Protein AF-A0A7X3HX22-F1 (afdb_monomer_lite)

pLDDT: mean 76.27, std 16.78, range [36.16, 92.69]

Structure (mmCIF, N/CA/C/O backbone):
data_AF-A0A7X3HX22-F1
#
_entry.id   AF-A0A7X3HX22-F1
#
loop_
_atom_site.group_PDB
_atom_site.id
_atom_site.type_symbol
_atom_site.label_atom_id
_atom_site.label_alt_id
_atom_site.label_comp_id
_atom_site.label_asym_id
_atom_site.label_entity_id
_atom_site.label_seq_id
_atom_site.pdbx_PDB_ins_code
_atom_site.Cartn_x
_atom_site.Cartn_y
_atom_site.Cartn_z
_atom_site.occupancy
_atom_site.B_iso_or_equiv
_atom_site.auth_seq_id
_atom_site.auth_comp_id
_atom_site.auth_asym_id
_atom_site.auth_atom_id
_atom_site.pdbx_PDB_model_num
ATOM 1 N N . MET A 1 1 ? -17.393 -6.745 29.666 1.00 67.12 1 MET A N 1
ATOM 2 C CA . MET A 1 1 ? -16.141 -6.872 28.888 1.00 67.12 1 MET A CA 1
ATOM 3 C C . MET A 1 1 ? -16.347 -6.198 27.539 1.00 67.12 1 MET A C 1
ATOM 5 O O . MET A 1 1 ? -17.401 -6.407 26.952 1.00 67.12 1 MET A O 1
ATOM 9 N N . LYS A 1 2 ? -15.426 -5.347 27.067 1.00 77.56 2 LYS A N 1
ATOM 10 C CA . LYS A 1 2 ? -15.567 -4.737 25.735 1.00 77.56 2 LYS A CA 1
ATOM 11 C C . LYS A 1 2 ? -15.146 -5.761 24.682 1.00 77.56 2 LYS A C 1
ATOM 13 O O . LYS A 1 2 ? -14.000 -6.200 24.695 1.00 77.56 2 LYS A O 1
ATOM 18 N N . LEU A 1 3 ? -16.082 -6.145 23.820 1.00 85.81 3 LEU A N 1
ATOM 19 C CA . LEU A 1 3 ? -15.846 -7.082 22.727 1.00 85.81 3 LEU A CA 1
ATOM 20 C C . LEU A 1 3 ? -15.603 -6.305 21.426 1.00 85.81 3 LEU A C 1
ATOM 22 O O . LEU A 1 3 ? -16.224 -5.273 21.168 1.00 85.81 3 LEU A O 1
ATOM 26 N N . TYR A 1 4 ? -14.663 -6.784 20.621 1.00 88.50 4 TYR A N 1
ATOM 27 C CA . TYR A 1 4 ? -14.208 -6.171 19.381 1.00 88.50 4 TYR A CA 1
ATOM 28 C C . TYR A 1 4 ? -14.532 -7.082 18.199 1.00 88.50 4 TYR A C 1
ATOM 30 O O . TYR A 1 4 ? -14.414 -8.296 18.291 1.00 88.50 4 TYR A O 1
ATOM 38 N N . ALA A 1 5 ? -14.860 -6.495 17.047 1.00 86.50 5 ALA A N 1
ATOM 39 C CA . ALA A 1 5 ? -15.216 -7.255 15.844 1.00 86.50 5 ALA A CA 1
ATOM 40 C C . ALA A 1 5 ? -14.063 -8.096 15.258 1.00 86.50 5 ALA A C 1
ATOM 42 O O . ALA A 1 5 ? -14.290 -8.963 14.426 1.00 86.50 5 ALA A O 1
ATOM 43 N N . THR A 1 6 ? -12.810 -7.820 15.640 1.00 89.06 6 THR A N 1
ATOM 44 C CA . THR A 1 6 ? -11.645 -8.582 15.173 1.00 89.06 6 THR A CA 1
ATOM 45 C C . THR A 1 6 ? -10.623 -8.769 16.287 1.00 89.06 6 THR A C 1
ATOM 47 O O . THR A 1 6 ? -10.415 -7.882 17.122 1.00 89.06 6 THR A O 1
ATOM 50 N N . LYS A 1 7 ? -9.904 -9.894 16.234 1.00 87.06 7 LYS A N 1
ATOM 51 C CA . LYS A 1 7 ? -8.811 -10.230 17.157 1.00 87.06 7 LYS A CA 1
ATOM 52 C C . LYS A 1 7 ? -7.735 -9.142 17.210 1.00 87.06 7 LYS A C 1
ATOM 54 O O . LYS A 1 7 ? -7.193 -8.845 18.274 1.00 87.06 7 LYS A O 1
ATOM 59 N N . ALA A 1 8 ? -7.440 -8.503 16.075 1.00 87.94 8 ALA A N 1
ATOM 60 C CA . ALA A 1 8 ? -6.450 -7.428 15.979 1.00 87.94 8 ALA A CA 1
ATOM 61 C C . ALA A 1 8 ? -6.834 -6.190 16.808 1.00 87.94 8 ALA A C 1
ATOM 63 O O . ALA A 1 8 ? -5.968 -5.562 17.420 1.00 87.94 8 ALA A O 1
ATOM 64 N N . ASN A 1 9 ? -8.125 -5.85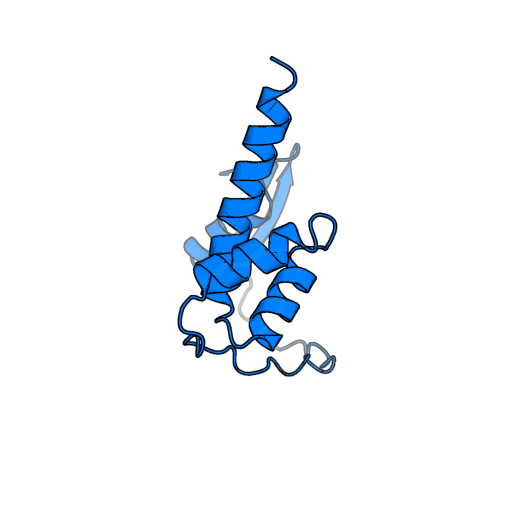8 16.864 1.00 86.88 9 ASN A N 1
ATOM 65 C CA . ASN A 1 9 ? -8.615 -4.726 17.646 1.00 86.88 9 ASN A CA 1
ATOM 66 C C . ASN A 1 9 ? -8.552 -5.012 19.152 1.00 86.88 9 ASN A C 1
ATOM 68 O O . ASN A 1 9 ? -8.110 -4.142 19.901 1.00 86.88 9 ASN A O 1
ATOM 72 N N . ALA A 1 10 ? -8.889 -6.235 19.579 1.00 87.12 10 ALA A N 1
ATOM 73 C CA . ALA A 1 10 ? -8.746 -6.661 20.974 1.00 87.12 10 ALA A CA 1
ATOM 74 C C . ALA A 1 10 ? -7.281 -6.599 21.448 1.00 87.12 10 ALA A C 1
ATOM 76 O O . ALA A 1 10 ? -6.995 -6.030 22.497 1.00 87.12 10 ALA A O 1
ATOM 77 N N . ASN A 1 11 ? -6.338 -7.076 20.625 1.00 86.69 11 ASN A N 1
ATOM 78 C CA . ASN A 1 11 ? -4.901 -6.991 20.915 1.00 86.69 11 ASN A CA 1
ATOM 79 C C . ASN A 1 11 ? -4.404 -5.544 21.059 1.00 86.69 11 ASN A C 1
ATOM 81 O O . ASN A 1 11 ? -3.642 -5.226 21.968 1.00 86.69 11 ASN A O 1
ATOM 85 N N . ARG A 1 12 ? -4.817 -4.645 20.155 1.00 86.56 12 ARG A N 1
ATOM 86 C CA . ARG A 1 12 ? -4.433 -3.226 20.234 1.00 86.56 12 ARG A CA 1
ATOM 87 C C . ARG A 1 12 ? -4.996 -2.557 21.480 1.00 86.56 12 ARG A C 1
ATOM 89 O O . ARG A 1 12 ? -4.288 -1.773 22.101 1.00 86.56 12 ARG A O 1
ATOM 96 N N . ALA A 1 13 ? -6.240 -2.868 21.833 1.00 87.44 13 ALA A N 1
ATOM 97 C CA . ALA A 1 13 ? -6.878 -2.321 23.019 1.00 87.44 13 ALA A CA 1
ATOM 98 C C . ALA A 1 13 ? -6.199 -2.792 24.312 1.00 87.44 13 ALA A C 1
ATOM 100 O O . ALA A 1 13 ? -5.967 -1.970 25.191 1.00 87.44 13 ALA A O 1
ATOM 101 N N . ALA A 1 14 ? -5.800 -4.065 24.395 1.00 86.56 14 ALA A N 1
ATOM 102 C CA . ALA A 1 14 ? -5.052 -4.585 25.537 1.00 86.56 14 ALA A CA 1
ATOM 103 C C . ALA A 1 14 ? -3.692 -3.884 25.709 1.00 86.56 14 ALA A C 1
ATOM 105 O O . ALA A 1 14 ? -3.353 -3.439 26.803 1.00 86.56 14 ALA A O 1
ATOM 106 N N . LYS A 1 15 ? -2.959 -3.677 24.606 1.00 84.06 15 LYS A N 1
ATOM 107 C CA . LYS A 1 15 ? -1.695 -2.921 24.615 1.00 84.06 15 LYS A CA 1
ATOM 108 C C . LYS A 1 15 ? -1.882 -1.448 24.984 1.00 84.06 15 LYS A C 1
ATOM 110 O O . LYS A 1 15 ? -1.078 -0.904 25.729 1.00 84.06 15 LYS A O 1
ATOM 115 N N . GLN A 1 16 ? -2.939 -0.797 24.490 1.00 85.25 16 GLN A N 1
ATOM 116 C CA . GLN A 1 16 ? -3.276 0.583 24.876 1.00 85.25 16 GLN A CA 1
ATOM 117 C C . GLN A 1 16 ? -3.681 0.697 26.348 1.00 85.25 16 GLN A C 1
ATOM 119 O O . GLN A 1 16 ? -3.432 1.727 26.963 1.00 85.25 16 GLN A O 1
ATOM 124 N N . ALA A 1 17 ? -4.269 -0.358 26.912 1.00 83.69 17 ALA A N 1
ATOM 125 C CA . ALA A 1 17 ? -4.563 -0.458 28.335 1.00 83.69 17 ALA A CA 1
ATOM 126 C C . ALA A 1 17 ? -3.313 -0.741 29.195 1.00 83.69 17 ALA A C 1
ATOM 128 O O . ALA A 1 17 ? -3.441 -0.864 30.408 1.00 83.69 17 ALA A O 1
ATOM 129 N N . GLY A 1 18 ? -2.121 -0.850 28.591 1.00 84.75 18 GLY A N 1
ATOM 130 C CA . GLY A 1 18 ? -0.870 -1.114 29.304 1.00 84.75 18 GLY A CA 1
ATOM 131 C C . GLY A 1 18 ? -0.739 -2.551 29.809 1.00 84.75 18 GLY A C 1
ATOM 132 O O . GLY A 1 18 ? 0.069 -2.809 30.694 1.00 84.75 18 GLY A O 1
ATOM 133 N N . LEU A 1 19 ? -1.529 -3.488 29.275 1.00 82.62 19 LEU A N 1
ATOM 134 C CA . LEU A 1 19 ? -1.437 -4.893 29.653 1.00 82.62 19 LEU A CA 1
ATOM 135 C C . LEU A 1 19 ? -0.297 -5.555 28.885 1.00 82.62 19 LEU A C 1
ATOM 137 O O . LEU A 1 19 ? -0.344 -5.678 27.660 1.00 82.62 19 LEU A O 1
ATOM 141 N N . GLU A 1 20 ? 0.718 -5.995 29.621 1.00 78.25 20 GLU A N 1
ATOM 142 C CA . GLU A 1 20 ? 1.858 -6.724 29.061 1.00 78.25 20 GLU A CA 1
ATOM 143 C C . GLU A 1 20 ? 1.504 -8.185 28.776 1.00 78.25 20 GLU A C 1
ATOM 145 O O . GLU A 1 20 ? 1.930 -8.742 27.765 1.00 78.25 20 GLU A O 1
ATOM 150 N N . GLN A 1 21 ? 0.661 -8.779 29.624 1.00 80.81 21 GLN A N 1
ATOM 151 C CA . GLN A 1 21 ? 0.152 -10.137 29.464 1.00 80.81 21 GLN A CA 1
ATOM 152 C C . GLN A 1 21 ? -1.375 -10.129 29.509 1.00 80.81 21 GLN A C 1
ATOM 154 O O . GLN A 1 21 ? -2.003 -9.704 30.482 1.00 80.81 21 GLN A O 1
ATOM 159 N N . TYR A 1 22 ? -1.984 -10.567 28.414 1.00 86.44 22 TYR A N 1
ATOM 160 C CA . TYR A 1 22 ? -3.428 -10.609 28.254 1.00 86.44 22 TYR A CA 1
ATOM 161 C C . TYR A 1 22 ? -3.822 -11.811 27.402 1.00 86.44 22 TYR A C 1
ATOM 163 O O . TYR A 1 22 ? -3.134 -12.170 26.445 1.00 86.44 22 TYR A O 1
ATOM 171 N N . GLU A 1 23 ? -4.963 -12.402 27.726 1.00 85.56 23 GLU A N 1
ATOM 172 C CA . GLU A 1 23 ? -5.562 -13.465 26.934 1.00 85.56 23 GLU A CA 1
ATOM 173 C C . GLU A 1 23 ? -6.700 -12.887 26.098 1.00 85.56 23 GLU A C 1
ATOM 175 O O . GLU A 1 23 ? -7.523 -12.108 26.588 1.00 85.56 23 GLU A O 1
ATOM 180 N N . VAL A 1 24 ? -6.725 -13.232 24.810 1.00 86.19 24 VAL A N 1
ATOM 181 C CA . VAL A 1 24 ? -7.793 -12.807 23.903 1.00 86.19 24 VAL A CA 1
ATOM 182 C C . VAL A 1 24 ? -8.873 -13.877 23.888 1.00 86.19 24 VAL A C 1
ATOM 184 O O . VAL A 1 24 ? -8.665 -14.953 23.333 1.00 86.19 24 VAL A O 1
ATOM 187 N N . ILE A 1 25 ? -10.020 -13.549 24.475 1.00 87.50 25 ILE A N 1
ATOM 188 C CA . ILE A 1 25 ? -11.183 -14.429 24.591 1.00 87.50 25 ILE A CA 1
ATOM 189 C C . ILE A 1 25 ? -12.068 -14.218 23.363 1.00 87.50 25 ILE A C 1
ATOM 191 O O . ILE A 1 25 ? -12.431 -13.083 23.050 1.00 87.50 25 ILE A O 1
ATOM 195 N N . GLU A 1 26 ? -12.408 -15.295 22.661 1.00 90.00 26 GLU A N 1
ATOM 196 C CA . GLU A 1 26 ? -13.358 -15.273 21.547 1.00 90.00 26 GLU A CA 1
ATOM 197 C C . GLU A 1 26 ? -14.729 -15.758 22.026 1.00 90.00 26 GLU A C 1
ATOM 199 O O . GLU A 1 26 ? -14.842 -16.834 22.608 1.00 90.00 26 GLU A O 1
ATOM 204 N N . GLN A 1 27 ? -15.767 -14.959 21.785 1.00 80.56 27 GLN A N 1
ATOM 205 C CA . GLN A 1 27 ? -17.149 -15.277 22.122 1.00 80.56 27 GLN A CA 1
ATOM 206 C C . GLN A 1 27 ? -18.067 -14.800 20.989 1.00 80.56 27 GLN A C 1
ATOM 208 O O . GLN A 1 27 ? -18.053 -13.620 20.643 1.00 80.56 27 GLN A O 1
ATOM 213 N N . ASP A 1 28 ? -18.837 -15.719 20.396 1.00 79.94 28 ASP A N 1
ATOM 214 C CA . ASP A 1 28 ? -19.829 -15.435 19.342 1.00 79.94 28 ASP A CA 1
ATOM 215 C C . ASP A 1 28 ? -19.275 -14.612 18.154 1.00 79.94 28 ASP A C 1
ATOM 217 O O . ASP A 1 28 ? -19.923 -13.706 17.629 1.00 79.94 28 ASP A O 1
ATOM 221 N N . GLY A 1 29 ? -18.033 -14.893 17.737 1.00 81.81 29 GLY A N 1
ATOM 222 C CA . GLY A 1 29 ? -17.355 -14.160 16.657 1.00 81.81 29 GLY A CA 1
ATOM 223 C C . GLY A 1 29 ? -16.883 -12.751 17.043 1.00 81.81 29 GLY A C 1
ATOM 224 O O . GLY A 1 29 ? -16.481 -11.966 16.182 1.00 81.81 29 GLY A O 1
ATOM 225 N N . GLN A 1 30 ? -16.916 -12.416 18.331 1.00 86.69 30 GLN A N 1
ATOM 226 C CA . GLN A 1 30 ? -16.375 -11.186 18.892 1.00 86.69 30 GLN A CA 1
ATOM 227 C C . GLN A 1 30 ? -15.202 -11.494 19.829 1.00 86.69 30 GLN A C 1
ATOM 229 O O . GLN A 1 30 ? -15.126 -12.546 20.453 1.00 86.69 30 GLN A O 1
ATOM 234 N N . TYR A 1 31 ? -14.264 -10.557 19.934 1.00 89.50 31 TYR A N 1
ATOM 235 C CA . TYR A 1 31 ? -12.997 -10.750 20.635 1.00 89.50 31 TYR A CA 1
ATOM 236 C C . TYR A 1 31 ? -12.894 -9.804 21.827 1.00 89.50 31 TYR A C 1
ATOM 238 O O . TYR A 1 31 ? -12.881 -8.593 21.638 1.00 89.50 31 TYR A O 1
ATOM 246 N N . GLY A 1 32 ? -12.788 -10.318 23.045 1.00 87.94 32 GLY A N 1
ATOM 247 C CA . GLY A 1 32 ? -12.431 -9.560 24.246 1.00 87.94 32 GLY A CA 1
ATOM 248 C C . GLY A 1 32 ? -10.972 -9.789 24.645 1.00 87.94 32 GLY A C 1
ATOM 249 O O . GLY A 1 32 ? -10.324 -10.696 24.138 1.00 87.94 32 GLY A O 1
ATOM 250 N N . PHE A 1 33 ? -10.441 -8.986 25.567 1.00 86.38 33 PHE A N 1
ATOM 251 C CA . PHE A 1 33 ? -9.185 -9.292 26.260 1.00 86.38 33 PHE A CA 1
ATOM 252 C C . PHE A 1 33 ? -9.377 -9.274 27.781 1.00 86.38 33 PHE A C 1
ATOM 254 O O . PHE A 1 33 ? -10.102 -8.420 28.299 1.00 86.38 33 PHE A O 1
ATOM 261 N N . ALA A 1 34 ? -8.737 -10.204 28.483 1.00 84.62 34 ALA A N 1
ATOM 262 C CA . ALA A 1 34 ? -8.669 -10.229 29.941 1.00 84.62 34 ALA A CA 1
ATOM 263 C C . ALA A 1 34 ? -7.197 -10.143 30.387 1.00 84.62 34 ALA A C 1
ATOM 265 O O . ALA A 1 34 ? -6.351 -10.800 29.774 1.00 84.62 34 ALA A O 1
ATOM 266 N N . PRO A 1 35 ? -6.862 -9.326 31.406 1.00 81.19 35 PRO A N 1
ATOM 267 C CA . PRO A 1 35 ? -5.517 -9.301 31.967 1.00 8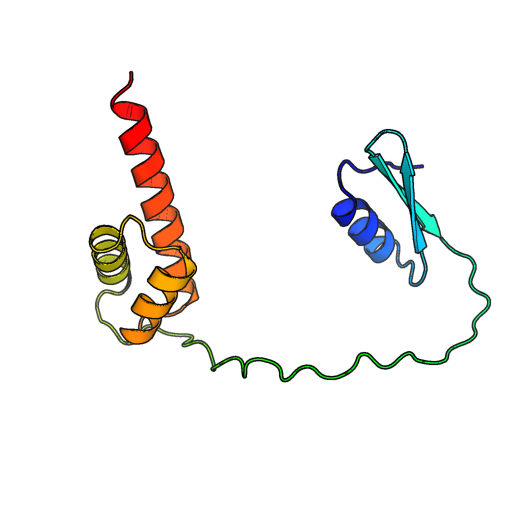1.19 35 PRO A CA 1
ATOM 268 C C . PRO A 1 35 ? -5.217 -10.654 32.610 1.00 81.19 35 PRO A C 1
ATOM 270 O O . PRO A 1 35 ? -5.978 -11.118 33.460 1.00 81.19 35 PRO A O 1
ATOM 273 N N . VAL A 1 36 ? -4.111 -11.278 32.213 1.00 75.62 36 VAL A N 1
ATOM 274 C CA . VAL A 1 36 ? -3.619 -12.468 32.906 1.00 75.62 36 VAL A CA 1
ATOM 275 C C . VAL A 1 36 ? -2.739 -11.959 34.038 1.00 75.62 36 VAL A C 1
ATOM 277 O O . VAL A 1 36 ? -1.732 -11.297 33.790 1.00 75.62 36 VAL A O 1
ATOM 280 N N . ALA A 1 37 ? -3.144 -12.213 35.283 1.00 57.56 37 ALA A N 1
ATOM 281 C CA . ALA A 1 37 ? -2.317 -11.925 36.446 1.00 57.56 37 ALA A CA 1
ATOM 282 C C . ALA A 1 37 ? -1.119 -12.880 36.425 1.00 57.56 37 ALA A C 1
ATOM 284 O O . ALA A 1 37 ? -1.214 -14.022 36.867 1.00 57.56 37 ALA A O 1
ATOM 285 N N . VAL A 1 38 ? -0.010 -12.428 35.843 1.00 54.34 38 VAL A N 1
ATOM 286 C CA . VAL A 1 38 ? 1.254 -13.155 35.881 1.00 54.34 38 VAL A CA 1
ATOM 287 C C . VAL A 1 38 ? 2.072 -12.569 37.017 1.00 54.34 38 VAL A C 1
ATOM 289 O O . VAL A 1 38 ? 2.578 -11.452 36.920 1.00 54.34 38 VAL A O 1
ATOM 292 N N . GLU A 1 39 ? 2.181 -13.324 38.106 1.00 45.34 39 GLU A N 1
ATOM 293 C CA . GLU A 1 39 ? 3.238 -13.112 39.088 1.00 45.34 39 GLU A CA 1
ATOM 294 C C . GLU A 1 39 ? 4.579 -13.185 38.346 1.00 45.34 39 GLU A C 1
ATOM 296 O O . GLU A 1 39 ? 4.868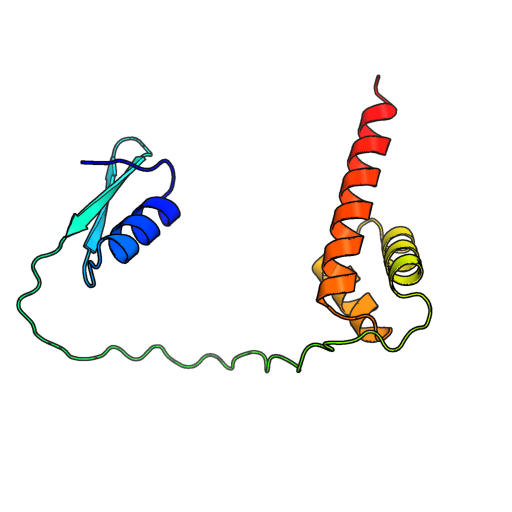 -14.153 37.635 1.00 45.34 39 GLU A O 1
ATOM 301 N N . ALA A 1 40 ? 5.348 -12.102 38.439 1.00 49.47 40 ALA A N 1
ATOM 302 C CA . ALA A 1 40 ? 6.537 -11.851 37.643 1.00 49.47 40 ALA A CA 1
ATOM 303 C C . ALA A 1 40 ? 7.538 -13.016 37.704 1.00 49.47 40 ALA A C 1
ATOM 305 O O . ALA A 1 40 ? 8.268 -13.180 38.678 1.00 49.47 40 ALA A O 1
ATOM 306 N N . THR A 1 41 ? 7.628 -13.783 36.620 1.00 36.16 41 THR A N 1
ATOM 307 C CA . THR A 1 41 ? 8.758 -14.673 36.343 1.00 36.16 41 THR A CA 1
ATOM 308 C C . THR A 1 41 ? 9.139 -14.512 34.877 1.00 36.16 41 THR A C 1
ATOM 310 O O . THR A 1 41 ? 8.449 -14.950 33.961 1.00 36.16 41 THR A O 1
ATOM 313 N N . GLY A 1 42 ? 10.222 -13.771 34.647 1.00 44.75 42 GLY A N 1
ATOM 314 C CA . GLY A 1 42 ? 10.834 -13.665 33.332 1.00 44.75 42 GLY A CA 1
ATOM 315 C C . GLY A 1 42 ? 11.618 -14.928 32.986 1.00 44.75 42 GLY A C 1
ATOM 316 O O . GLY A 1 42 ? 12.258 -15.510 33.853 1.00 44.75 42 GLY A O 1
ATOM 317 N N . ALA A 1 43 ? 11.591 -15.316 31.715 1.00 38.22 43 ALA A N 1
ATOM 318 C CA . ALA A 1 43 ? 12.653 -16.024 30.997 1.00 38.22 43 ALA A CA 1
ATOM 319 C C . ALA A 1 43 ? 12.197 -16.211 29.544 1.00 38.22 43 ALA A C 1
ATOM 321 O O . ALA A 1 43 ? 11.020 -16.432 29.273 1.00 38.22 43 ALA A O 1
ATOM 322 N N . GLY A 1 44 ? 13.130 -16.043 28.611 1.00 40.00 44 GLY A N 1
ATOM 323 C CA . GLY A 1 44 ? 12.853 -15.899 27.188 1.00 40.00 44 GLY A CA 1
ATOM 324 C C . GLY A 1 44 ? 12.431 -17.177 26.467 1.00 40.00 44 GLY A C 1
ATOM 325 O O . GLY A 1 44 ? 12.635 -18.292 26.936 1.00 40.00 44 GLY A O 1
ATOM 326 N N . ALA A 1 45 ? 11.919 -16.984 25.255 1.00 37.78 45 ALA A N 1
ATOM 327 C CA . ALA A 1 45 ? 11.839 -18.021 24.242 1.00 37.78 45 ALA A CA 1
ATOM 328 C C . ALA A 1 45 ? 12.337 -17.430 22.920 1.00 37.78 45 ALA A C 1
ATOM 330 O O . ALA A 1 45 ? 11.754 -16.496 22.368 1.00 37.78 45 ALA A O 1
ATOM 331 N N . ALA A 1 46 ? 13.477 -17.958 22.484 1.00 41.06 46 ALA A N 1
ATOM 332 C CA . ALA A 1 46 ? 14.113 -17.683 21.214 1.00 41.06 46 ALA A CA 1
ATOM 333 C C . ALA A 1 46 ? 13.158 -18.020 20.062 1.00 41.06 46 ALA A C 1
ATOM 335 O O . ALA A 1 46 ? 12.606 -19.118 20.006 1.00 41.06 46 ALA A O 1
ATOM 336 N N . ALA A 1 47 ? 12.986 -17.075 19.140 1.00 40.94 47 ALA A N 1
ATOM 337 C CA . ALA A 1 47 ? 12.451 -17.358 17.820 1.00 40.94 47 ALA A CA 1
ATOM 338 C C . ALA A 1 47 ? 13.639 -17.509 16.869 1.00 40.94 47 ALA A C 1
ATOM 340 O O . ALA A 1 47 ? 14.405 -16.574 16.646 1.00 40.94 47 ALA A O 1
ATOM 341 N N . GLU A 1 48 ? 13.774 -18.734 16.385 1.00 40.12 48 GLU A N 1
ATOM 342 C CA . GLU A 1 48 ? 14.701 -19.216 15.376 1.00 40.12 48 GLU A CA 1
ATOM 343 C C . GLU A 1 48 ? 14.721 -18.308 14.134 1.00 40.12 48 GLU A C 1
ATOM 345 O O . GLU A 1 48 ? 13.690 -17.939 13.565 1.00 40.12 48 GLU A O 1
ATOM 350 N N . GLU A 1 49 ? 15.933 -17.911 13.759 1.00 43.09 49 GLU A N 1
ATOM 351 C CA . GLU A 1 49 ? 16.260 -16.944 12.721 1.00 43.09 49 GLU A CA 1
ATOM 352 C C . GLU A 1 49 ? 16.117 -17.589 11.331 1.00 43.09 49 GLU A C 1
ATOM 354 O O . GLU A 1 49 ? 17.032 -18.225 10.813 1.00 43.09 49 GLU A O 1
ATOM 359 N N . ALA A 1 50 ? 14.952 -17.431 10.698 1.00 49.81 50 ALA A N 1
ATOM 360 C CA . ALA A 1 50 ? 14.848 -17.582 9.248 1.00 49.81 50 ALA A CA 1
ATOM 361 C C . ALA A 1 50 ? 15.584 -16.399 8.589 1.00 49.81 50 ALA A C 1
ATOM 363 O O . ALA A 1 50 ? 15.370 -15.264 9.028 1.00 49.81 50 ALA A O 1
ATOM 364 N N . PRO A 1 51 ? 16.418 -16.602 7.545 1.00 43.28 51 PRO A N 1
ATOM 365 C CA . PRO A 1 51 ? 17.183 -15.517 6.943 1.00 43.28 51 PRO A CA 1
ATOM 366 C C . PRO A 1 51 ? 16.216 -14.460 6.414 1.00 43.28 51 PRO A C 1
ATOM 368 O O . PRO A 1 51 ? 15.499 -14.666 5.430 1.00 43.28 51 PRO A O 1
ATOM 371 N N . ALA A 1 52 ? 16.170 -13.328 7.114 1.00 51.22 52 ALA A N 1
ATOM 372 C CA . ALA A 1 52 ? 15.370 -12.187 6.732 1.00 51.22 52 ALA A CA 1
ATOM 373 C C . ALA A 1 52 ? 15.753 -11.801 5.296 1.00 51.22 52 ALA A C 1
ATOM 375 O O . ALA A 1 52 ? 16.947 -11.657 5.010 1.00 51.22 52 ALA A O 1
ATOM 376 N N . PRO A 1 53 ? 14.793 -11.612 4.370 1.00 52.25 53 PRO A N 1
ATOM 377 C CA . PRO A 1 53 ? 15.123 -11.007 3.095 1.00 52.25 53 PRO A CA 1
ATOM 378 C C . PRO A 1 53 ? 15.681 -9.626 3.419 1.00 52.25 53 PRO A C 1
ATOM 380 O O . PRO A 1 53 ? 14.941 -8.763 3.892 1.00 52.25 53 PRO A O 1
ATOM 383 N N . VAL A 1 54 ? 16.993 -9.459 3.223 1.00 52.47 54 VAL A N 1
ATOM 384 C CA . VAL A 1 54 ? 17.712 -8.195 3.376 1.00 52.47 54 VAL A CA 1
ATOM 385 C C . VAL A 1 54 ? 16.878 -7.111 2.715 1.00 52.47 54 VAL A C 1
ATOM 387 O O . VAL A 1 54 ? 16.747 -7.052 1.489 1.00 52.47 54 VAL A O 1
ATOM 390 N N . ALA A 1 55 ? 16.211 -6.317 3.552 1.00 54.38 55 ALA A N 1
ATOM 391 C CA . ALA A 1 55 ? 15.339 -5.258 3.105 1.00 54.38 55 ALA A CA 1
ATOM 392 C C . ALA A 1 55 ? 16.243 -4.248 2.410 1.00 54.38 55 ALA A C 1
ATOM 394 O O . ALA A 1 55 ? 16.933 -3.467 3.062 1.00 54.38 55 ALA A O 1
ATOM 395 N N . LYS A 1 56 ? 16.295 -4.324 1.076 1.00 59.00 56 LYS A N 1
ATOM 396 C CA . LYS A 1 56 ? 17.038 -3.365 0.265 1.00 59.00 56 LYS A CA 1
ATOM 397 C C . LYS A 1 56 ? 16.605 -1.965 0.709 1.00 59.00 56 LYS A C 1
ATOM 399 O O . LYS A 1 56 ? 15.398 -1.752 0.883 1.00 59.00 56 LYS A O 1
ATOM 404 N N . PRO A 1 57 ? 17.547 -1.031 0.923 1.00 55.72 57 PRO A N 1
ATOM 405 C CA . PRO A 1 57 ? 17.196 0.332 1.278 1.00 55.72 57 PRO A CA 1
ATOM 406 C C . PRO A 1 57 ? 16.254 0.865 0.199 1.00 55.72 57 PRO A C 1
ATOM 408 O O . PRO A 1 57 ? 16.617 0.972 -0.972 1.00 55.72 57 PRO A O 1
ATOM 411 N N . ARG A 1 58 ? 15.003 1.114 0.589 1.00 59.44 58 ARG A N 1
ATOM 412 C CA . ARG A 1 58 ? 13.993 1.668 -0.309 1.00 59.44 58 ARG A CA 1
ATOM 413 C C . ARG A 1 58 ? 14.449 3.058 -0.714 1.00 59.44 58 ARG A C 1
ATOM 415 O O . ARG A 1 58 ? 14.777 3.879 0.141 1.00 59.44 58 ARG A O 1
ATOM 422 N N . ASN A 1 59 ? 14.445 3.325 -2.010 1.00 63.00 59 ASN A N 1
ATOM 423 C CA . ASN A 1 59 ? 14.719 4.647 -2.546 1.00 63.00 59 ASN A CA 1
ATOM 424 C C . ASN A 1 59 ? 13.718 5.672 -1.975 1.00 63.00 59 ASN A C 1
ATOM 426 O O . ASN A 1 59 ? 12.514 5.616 -2.230 1.00 63.00 59 ASN A O 1
ATOM 430 N N . ALA A 1 60 ? 14.224 6.606 -1.164 1.00 61.38 60 ALA A N 1
ATOM 431 C CA . ALA A 1 60 ? 13.412 7.654 -0.543 1.00 61.38 60 ALA A CA 1
ATOM 432 C C . ALA A 1 60 ? 12.961 8.722 -1.556 1.00 61.38 60 ALA A C 1
ATOM 434 O O . ALA A 1 60 ? 11.911 9.335 -1.379 1.00 61.38 60 ALA A O 1
ATOM 435 N N . SER A 1 61 ? 13.731 8.911 -2.633 1.00 64.31 61 SER A N 1
ATOM 436 C CA . SER A 1 61 ? 13.446 9.859 -3.711 1.00 64.31 61 SER A CA 1
ATOM 437 C C . SER A 1 61 ? 13.405 9.151 -5.066 1.00 64.31 61 SER A C 1
ATOM 439 O O . SER A 1 61 ? 14.054 8.124 -5.259 1.00 64.31 61 SER A O 1
ATOM 441 N N . SER A 1 62 ? 12.608 9.689 -5.991 1.00 70.44 62 SER A N 1
ATOM 442 C CA . SER A 1 62 ? 12.556 9.209 -7.377 1.00 70.44 62 SER A CA 1
ATOM 443 C C . SER A 1 62 ? 13.617 9.937 -8.195 1.00 70.44 62 SER A C 1
ATOM 445 O O . SER A 1 62 ? 13.696 11.159 -8.129 1.00 70.44 62 SER A O 1
ATOM 447 N N . THR A 1 63 ? 14.402 9.208 -8.985 1.00 77.00 63 THR A N 1
ATOM 448 C CA . THR A 1 63 ? 15.468 9.793 -9.827 1.00 77.00 63 THR A CA 1
ATOM 449 C C . THR A 1 63 ? 14.968 10.174 -11.226 1.00 77.00 63 THR A C 1
ATOM 451 O O . THR A 1 63 ? 15.696 10.755 -12.020 1.00 77.00 63 THR A O 1
ATOM 454 N N . VAL A 1 64 ? 13.714 9.843 -11.544 1.00 77.69 64 VAL A N 1
ATOM 455 C CA . VAL A 1 64 ? 13.084 10.118 -12.841 1.00 77.69 64 VAL A CA 1
ATOM 456 C C . VAL A 1 64 ? 12.334 11.451 -12.836 1.00 77.69 64 VAL A C 1
ATOM 458 O O . VAL A 1 64 ? 11.683 11.796 -11.853 1.00 77.69 64 VAL A O 1
ATOM 461 N N . GLU A 1 65 ? 12.343 12.160 -13.966 1.00 75.75 65 GLU A N 1
ATOM 462 C CA . GLU A 1 65 ? 11.707 13.482 -14.122 1.00 75.75 65 GLU A CA 1
ATOM 463 C C . GLU A 1 65 ? 10.171 13.460 -14.012 1.00 75.75 65 GLU A C 1
ATOM 465 O O . GLU A 1 65 ? 9.538 14.473 -13.734 1.00 75.75 65 GLU A O 1
ATOM 470 N N . SER A 1 66 ? 9.528 12.312 -14.244 1.00 83.25 66 SER A N 1
ATOM 471 C CA . SER A 1 66 ? 8.061 12.186 -14.225 1.00 83.25 66 SER A CA 1
ATOM 472 C C . SER A 1 66 ? 7.610 10.851 -13.623 1.00 83.25 66 SER A C 1
ATOM 474 O O . SER A 1 66 ? 7.082 9.984 -14.331 1.00 83.25 66 SER A O 1
ATOM 476 N N . PRO A 1 67 ? 7.789 10.662 -12.303 1.00 83.81 67 PRO A N 1
ATOM 477 C CA . PRO A 1 67 ? 7.557 9.379 -11.648 1.00 83.81 67 PRO A CA 1
ATOM 478 C C . PRO A 1 67 ? 6.090 8.951 -11.718 1.00 83.81 67 PRO A C 1
ATOM 480 O O . PRO A 1 67 ? 5.805 7.788 -11.969 1.00 83.81 67 PRO A O 1
ATOM 483 N N . VAL A 1 68 ? 5.140 9.880 -11.579 1.00 88.06 68 VAL A N 1
ATOM 484 C CA . VAL A 1 68 ? 3.702 9.560 -11.608 1.00 88.06 68 VAL A CA 1
ATOM 485 C C . VAL A 1 68 ? 3.270 9.014 -12.969 1.00 88.06 68 VAL A C 1
ATOM 487 O O . VAL A 1 68 ? 2.663 7.946 -13.033 1.00 88.06 68 VAL A O 1
ATOM 490 N N . LYS A 1 69 ? 3.630 9.711 -14.055 1.00 88.44 69 LYS A N 1
ATOM 491 C CA . LYS A 1 69 ? 3.298 9.297 -15.426 1.00 88.44 69 LYS A CA 1
ATOM 492 C C . LYS A 1 69 ? 3.925 7.945 -15.765 1.00 88.44 69 LYS A C 1
ATOM 494 O O . LYS A 1 69 ? 3.283 7.117 -16.405 1.00 88.44 69 LYS A O 1
ATOM 499 N N . ARG A 1 70 ? 5.147 7.693 -15.282 1.00 89.00 70 ARG A N 1
ATOM 500 C CA . ARG A 1 70 ? 5.807 6.391 -15.426 1.00 89.00 70 ARG A CA 1
ATOM 501 C C . ARG A 1 70 ? 5.084 5.275 -14.678 1.00 89.00 70 ARG A C 1
ATOM 503 O O . ARG A 1 70 ? 4.852 4.240 -15.289 1.00 89.00 70 ARG A O 1
ATOM 510 N N . VAL A 1 71 ? 4.658 5.482 -13.427 1.00 90.62 71 VAL A N 1
ATOM 511 C CA . VAL A 1 71 ? 3.894 4.457 -12.684 1.00 90.62 71 VAL A CA 1
ATOM 512 C C . VAL A 1 71 ? 2.612 4.076 -13.420 1.00 90.62 71 VAL A C 1
ATOM 514 O O . VAL A 1 71 ? 2.298 2.895 -13.521 1.00 90.62 71 VAL A O 1
ATOM 517 N N . TRP A 1 72 ? 1.882 5.061 -13.948 1.00 90.75 72 TRP A N 1
ATOM 518 C CA . TRP A 1 72 ? 0.634 4.802 -14.669 1.00 90.75 72 TRP A CA 1
ATOM 519 C C . TRP A 1 72 ? 0.892 4.039 -15.970 1.00 90.75 72 TRP A C 1
ATOM 521 O O . TRP A 1 72 ? 0.226 3.043 -16.216 1.00 90.75 72 TRP A O 1
ATOM 531 N N . GLY A 1 73 ? 1.927 4.410 -16.732 1.00 90.44 73 GLY A N 1
ATOM 532 C CA . GLY A 1 73 ? 2.318 3.670 -17.936 1.00 90.44 73 GLY A CA 1
ATOM 533 C C . GLY A 1 73 ? 2.745 2.223 -17.659 1.00 90.44 73 GLY A C 1
ATOM 534 O O . GLY A 1 73 ? 2.393 1.327 -18.424 1.00 90.44 73 GLY A O 1
ATOM 535 N N . ILE A 1 74 ? 3.459 1.969 -16.554 1.00 89.88 74 ILE A N 1
ATOM 536 C CA . ILE A 1 74 ? 3.825 0.605 -16.132 1.00 89.88 74 ILE A CA 1
ATOM 537 C C . ILE A 1 74 ? 2.568 -0.187 -15.755 1.00 89.88 74 ILE A C 1
ATOM 539 O O . ILE A 1 74 ? 2.408 -1.323 -16.194 1.00 89.88 74 ILE A O 1
ATOM 543 N N . ALA A 1 75 ? 1.661 0.413 -14.981 1.00 88.94 75 ALA A N 1
ATOM 544 C CA . ALA A 1 75 ? 0.420 -0.238 -14.576 1.00 88.94 75 ALA A CA 1
ATOM 545 C C . ALA A 1 75 ? -0.505 -0.531 -15.774 1.00 88.94 75 ALA A C 1
ATOM 547 O O . ALA A 1 75 ? -1.081 -1.612 -15.846 1.00 88.94 75 ALA A O 1
ATOM 548 N N . ASP A 1 76 ? -0.590 0.376 -16.752 1.00 88.31 76 ASP A N 1
ATOM 549 C CA . ASP A 1 76 ? -1.348 0.156 -17.990 1.00 88.31 76 ASP A CA 1
ATOM 550 C C . ASP A 1 76 ? -0.718 -0.902 -18.901 1.00 88.31 76 ASP A C 1
ATOM 552 O O . ASP A 1 76 ? -1.443 -1.614 -19.591 1.00 88.31 76 ASP A O 1
ATOM 556 N N . SER A 1 77 ? 0.610 -1.049 -18.871 1.00 87.94 77 SER A N 1
ATOM 557 C CA . SER A 1 77 ? 1.319 -2.102 -19.614 1.00 87.94 77 SER A CA 1
ATOM 558 C C . SER A 1 77 ? 1.212 -3.478 -18.946 1.00 87.94 77 SER A C 1
ATOM 560 O O . SER A 1 77 ? 1.469 -4.491 -19.589 1.00 87.94 77 SER A O 1
ATOM 562 N N . MET A 1 78 ? 0.854 -3.529 -17.657 1.00 86.81 78 MET A N 1
ATOM 563 C CA . MET A 1 78 ? 0.763 -4.759 -16.864 1.00 86.81 78 MET A CA 1
ATOM 564 C C . MET A 1 78 ? -0.517 -4.799 -16.006 1.00 86.81 78 MET A C 1
ATOM 566 O O . MET A 1 78 ? -0.431 -4.892 -14.777 1.00 86.81 78 MET A O 1
ATOM 570 N N . PRO A 1 79 ? -1.719 -4.749 -16.610 1.00 79.81 79 PRO A N 1
ATOM 571 C CA . PRO A 1 79 ? -2.959 -4.594 -15.854 1.00 79.81 79 PRO A CA 1
ATOM 572 C C . PRO A 1 79 ? -3.330 -5.823 -15.008 1.00 79.81 79 PRO A C 1
ATOM 574 O O . PRO A 1 79 ? -4.047 -5.687 -14.019 1.00 79.81 79 PRO A O 1
ATOM 577 N N . GLU A 1 80 ? -2.829 -7.005 -15.373 1.00 79.62 80 GLU A N 1
ATOM 578 C CA . GLU A 1 80 ? -3.060 -8.272 -14.662 1.00 79.62 80 GLU A CA 1
ATOM 579 C C . GLU A 1 80 ? -1.953 -8.610 -13.649 1.00 79.62 80 GLU A C 1
ATOM 581 O O . GLU A 1 80 ? -2.084 -9.549 -12.858 1.00 79.62 80 GLU A O 1
ATOM 586 N N . ALA A 1 81 ? -0.850 -7.853 -13.648 1.00 84.88 81 ALA A N 1
ATOM 587 C CA . ALA A 1 81 ? 0.243 -8.088 -12.718 1.00 84.88 81 ALA A CA 1
ATOM 588 C C . ALA A 1 81 ? -0.179 -7.737 -11.288 1.00 84.88 81 ALA A C 1
ATOM 590 O O . ALA A 1 81 ? -0.936 -6.797 -11.027 1.00 84.88 81 ALA A O 1
ATOM 591 N N . ARG A 1 82 ? 0.347 -8.480 -10.309 1.00 84.00 82 ARG A N 1
ATOM 592 C CA . ARG A 1 82 ? 0.046 -8.178 -8.909 1.00 84.00 82 ARG A CA 1
ATOM 593 C C . ARG A 1 82 ? 0.701 -6.848 -8.545 1.00 84.00 82 ARG A C 1
ATOM 595 O O . ARG A 1 82 ? 1.808 -6.545 -8.982 1.00 84.00 82 ARG A O 1
ATOM 602 N N . ARG A 1 83 ? 0.080 -6.093 -7.629 1.00 86.94 83 ARG A N 1
ATOM 603 C CA . ARG A 1 83 ? 0.617 -4.821 -7.093 1.00 86.94 83 ARG A CA 1
ATOM 604 C C . ARG A 1 83 ? 2.109 -4.900 -6.739 1.00 86.94 83 ARG A C 1
ATOM 606 O O . ARG A 1 83 ? 2.831 -3.934 -6.951 1.00 86.94 83 ARG A O 1
ATOM 613 N N . LYS A 1 84 ? 2.551 -6.017 -6.151 1.00 87.12 84 LYS A N 1
ATOM 614 C CA . LYS A 1 84 ? 3.955 -6.220 -5.761 1.00 87.12 84 LYS A CA 1
ATOM 615 C C . LYS A 1 84 ? 4.902 -6.191 -6.967 1.00 87.12 84 LYS A C 1
ATOM 617 O O . LYS A 1 84 ? 5.967 -5.599 -6.866 1.00 87.12 84 LYS A O 1
ATOM 622 N N . ASP A 1 85 ? 4.483 -6.768 -8.089 1.00 88.88 85 ASP A N 1
ATOM 623 C CA . ASP A 1 85 ? 5.293 -6.914 -9.295 1.00 88.88 85 ASP A CA 1
ATOM 624 C C . ASP A 1 85 ? 5.358 -5.568 -10.028 1.00 88.88 85 ASP A C 1
ATOM 626 O O . ASP A 1 85 ? 6.433 -5.124 -10.421 1.00 88.88 85 ASP A O 1
ATOM 630 N N . VAL A 1 86 ? 4.237 -4.836 -10.068 1.00 88.44 86 VAL A N 1
ATOM 631 C CA . VAL A 1 86 ? 4.193 -3.462 -10.598 1.00 88.44 86 VAL A CA 1
ATOM 632 C C . VAL A 1 86 ? 5.089 -2.518 -9.793 1.00 88.44 86 VAL A C 1
ATOM 634 O O . VAL A 1 86 ? 5.806 -1.704 -10.368 1.00 88.44 86 VAL A O 1
ATOM 637 N N . ILE A 1 87 ? 5.082 -2.620 -8.459 1.00 89.38 87 ILE A N 1
ATOM 638 C CA . ILE A 1 87 ? 5.957 -1.800 -7.611 1.00 89.38 87 ILE A CA 1
ATOM 639 C C . ILE A 1 87 ? 7.429 -2.175 -7.816 1.00 89.38 87 ILE A C 1
ATOM 641 O O . ILE A 1 87 ? 8.250 -1.270 -7.923 1.00 89.38 87 ILE A O 1
ATOM 645 N N . ALA A 1 88 ? 7.756 -3.466 -7.925 1.00 89.69 88 ALA A N 1
ATOM 646 C CA . ALA A 1 88 ? 9.122 -3.910 -8.195 1.00 89.69 88 ALA A CA 1
ATOM 647 C C . ALA A 1 88 ? 9.642 -3.369 -9.538 1.00 89.69 88 ALA A C 1
ATOM 649 O O . ALA A 1 88 ? 10.780 -2.913 -9.624 1.00 89.69 88 ALA A O 1
ATOM 650 N N . GLU A 1 89 ? 8.795 -3.344 -10.568 1.00 89.50 89 GLU A N 1
ATOM 651 C CA . GLU A 1 89 ? 9.126 -2.744 -11.863 1.00 89.50 89 GLU A CA 1
ATOM 652 C C . GLU A 1 89 ? 9.299 -1.219 -11.763 1.00 89.50 89 GLU A C 1
ATOM 654 O O . GLU A 1 89 ? 10.217 -0.650 -12.350 1.00 89.50 89 GLU A O 1
ATOM 659 N N . CYS A 1 90 ? 8.477 -0.545 -10.955 1.00 89.62 90 CYS A N 1
ATOM 660 C CA . CYS A 1 90 ? 8.647 0.881 -10.677 1.00 89.62 90 CYS A CA 1
ATOM 661 C C . CYS A 1 90 ? 9.980 1.171 -9.965 1.00 89.62 90 CYS A C 1
ATOM 663 O O . CYS A 1 90 ? 10.693 2.095 -10.354 1.00 89.62 90 CYS A O 1
ATOM 665 N N . GLU A 1 91 ? 10.344 0.378 -8.955 1.00 87.88 91 GLU A N 1
ATOM 666 C CA . GLU A 1 91 ? 11.631 0.489 -8.257 1.00 87.88 91 GLU A CA 1
ATOM 667 C C . GLU A 1 91 ? 12.806 0.210 -9.204 1.00 87.88 91 GLU A C 1
ATOM 669 O O . GLU A 1 91 ? 13.797 0.941 -9.175 1.00 87.88 91 GLU A O 1
ATOM 674 N N . ARG A 1 92 ? 12.670 -0.773 -10.109 1.00 86.69 92 ARG A N 1
ATOM 675 C CA . ARG A 1 92 ? 13.652 -1.063 -11.169 1.00 86.69 92 ARG A CA 1
ATOM 676 C C . ARG A 1 92 ? 13.877 0.135 -12.091 1.00 86.69 92 ARG A C 1
ATOM 678 O O . ARG A 1 92 ? 14.999 0.364 -12.528 1.00 86.69 92 ARG A O 1
ATOM 685 N N . GLN A 1 93 ? 12.832 0.916 -12.353 1.00 84.81 93 GLN A N 1
ATOM 686 C CA . GLN A 1 93 ? 12.909 2.154 -13.133 1.00 84.81 93 GLN A CA 1
ATOM 687 C C . GLN A 1 93 ? 13.334 3.382 -12.306 1.00 84.81 93 GLN A C 1
ATOM 689 O O . GLN A 1 93 ? 13.321 4.498 -12.820 1.00 84.81 93 GLN A O 1
ATOM 694 N N . GLY A 1 94 ? 13.715 3.211 -11.035 1.00 85.44 94 GLY A N 1
ATOM 695 C CA . GLY A 1 94 ? 14.189 4.303 -10.178 1.00 85.44 94 GLY A CA 1
ATOM 696 C C . GLY A 1 94 ? 13.072 5.159 -9.574 1.00 85.44 94 GLY A C 1
ATOM 697 O O . GLY A 1 94 ? 13.313 6.287 -9.137 1.00 85.44 94 GLY A O 1
ATOM 698 N N . ILE A 1 95 ? 11.840 4.647 -9.540 1.00 87.06 95 ILE A N 1
ATOM 699 C CA . ILE A 1 95 ? 10.699 5.309 -8.902 1.00 87.06 95 ILE A CA 1
ATOM 700 C C . ILE A 1 95 ? 10.664 4.924 -7.426 1.00 87.06 95 ILE A C 1
ATOM 702 O O . ILE A 1 95 ? 10.783 3.748 -7.084 1.00 87.06 95 ILE A O 1
ATOM 706 N N . ALA A 1 96 ? 10.466 5.909 -6.547 1.00 88.19 96 ALA A N 1
ATOM 707 C CA . ALA A 1 96 ? 10.379 5.672 -5.109 1.00 88.19 96 ALA A CA 1
ATOM 708 C C . ALA A 1 96 ? 9.236 4.709 -4.755 1.00 88.19 96 ALA A C 1
ATOM 710 O O . ALA A 1 96 ? 8.107 4.884 -5.227 1.00 88.19 96 ALA A O 1
ATOM 711 N N . PHE A 1 97 ? 9.494 3.755 -3.855 1.00 86.50 97 PHE A N 1
ATOM 712 C CA . PHE A 1 97 ? 8.510 2.757 -3.409 1.00 86.50 97 PHE A CA 1
ATOM 713 C C . PHE A 1 97 ? 7.156 3.374 -3.022 1.00 86.50 97 PHE A C 1
ATOM 715 O O . PHE A 1 97 ? 6.092 2.932 -3.465 1.00 86.50 97 PHE A O 1
ATOM 722 N N . TYR A 1 98 ? 7.179 4.418 -2.187 1.00 87.44 98 TYR A N 1
ATOM 723 C CA . TYR A 1 98 ? 5.958 5.062 -1.697 1.00 87.44 98 TYR A CA 1
ATOM 724 C C . TYR A 1 98 ? 5.199 5.793 -2.807 1.00 87.44 98 TYR A C 1
ATOM 726 O O . TYR A 1 98 ? 3.962 5.775 -2.815 1.00 87.44 98 TYR A O 1
ATOM 734 N N . THR A 1 99 ? 5.921 6.363 -3.774 1.00 89.75 99 THR A N 1
ATOM 735 C CA . THR A 1 99 ? 5.338 6.965 -4.975 1.00 89.75 99 THR A CA 1
ATOM 736 C C . THR A 1 99 ? 4.661 5.894 -5.819 1.00 89.75 99 THR A C 1
ATOM 738 O O . THR A 1 99 ? 3.466 6.006 -6.091 1.00 89.75 99 THR A O 1
ATOM 741 N N . ALA A 1 100 ? 5.375 4.815 -6.149 1.00 89.69 100 ALA A N 1
ATOM 742 C CA . ALA A 1 100 ? 4.843 3.696 -6.922 1.00 89.69 100 ALA A CA 1
ATOM 743 C C . ALA A 1 100 ? 3.581 3.110 -6.280 1.00 89.69 100 ALA A C 1
ATOM 745 O O . ALA A 1 100 ? 2.529 3.010 -6.917 1.00 89.69 100 ALA A O 1
ATOM 746 N N . ARG A 1 101 ? 3.647 2.817 -4.976 1.00 90.94 101 ARG A N 1
ATOM 747 C CA . ARG A 1 101 ? 2.517 2.290 -4.208 1.00 90.94 101 ARG A CA 1
ATOM 748 C C . ARG A 1 101 ? 1.307 3.211 -4.294 1.00 90.94 101 ARG A C 1
ATOM 750 O O . ARG A 1 101 ? 0.229 2.732 -4.638 1.00 90.94 101 ARG A O 1
ATOM 757 N N . THR A 1 102 ? 1.469 4.493 -3.961 1.00 92.69 102 THR A N 1
ATOM 758 C CA . THR A 1 102 ? 0.361 5.459 -3.882 1.00 92.69 102 THR A CA 1
ATOM 759 C C . THR A 1 102 ? -0.301 5.663 -5.240 1.00 92.69 102 THR A C 1
ATOM 761 O O . THR A 1 102 ? -1.528 5.637 -5.341 1.00 92.69 102 THR A O 1
ATOM 764 N N . GLN A 1 103 ? 0.495 5.806 -6.299 1.00 92.50 103 GLN A N 1
ATOM 765 C CA . GLN A 1 103 ? -0.027 6.028 -7.646 1.00 92.50 103 GLN A CA 1
ATOM 766 C C . GLN A 1 103 ? -0.732 4.788 -8.202 1.00 92.50 103 GLN A C 1
ATOM 768 O O . GLN A 1 103 ? -1.820 4.919 -8.756 1.00 92.50 103 GLN A O 1
ATOM 773 N N . TYR A 1 104 ? -0.209 3.585 -7.945 1.00 91.06 104 TYR A N 1
ATOM 774 C CA . TYR A 1 104 ? -0.904 2.350 -8.305 1.00 91.06 104 TYR A CA 1
ATOM 775 C C . TYR A 1 104 ? -2.277 2.238 -7.624 1.00 91.06 104 TYR A C 1
ATOM 777 O O . TYR A 1 104 ? -3.229 1.771 -8.240 1.00 91.06 104 TYR A O 1
ATOM 785 N N . GLN A 1 105 ? -2.426 2.655 -6.354 1.00 90.31 105 GLN A N 1
ATOM 786 C CA . GLN A 1 105 ? -3.747 2.599 -5.699 1.00 90.31 105 GLN A CA 1
ATOM 787 C C . GLN A 1 105 ? -4.763 3.506 -6.394 1.00 90.31 105 GLN A C 1
ATOM 789 O O . GLN A 1 105 ? -5.915 3.107 -6.540 1.00 90.31 105 GLN A O 1
ATOM 794 N N . LYS A 1 106 ? -4.330 4.699 -6.822 1.00 91.38 106 LYS A N 1
ATOM 795 C CA . LYS A 1 106 ? -5.172 5.630 -7.580 1.00 91.38 106 LYS A CA 1
ATOM 796 C C . LYS A 1 106 ? -5.565 5.024 -8.924 1.00 91.38 106 LYS A C 1
ATOM 798 O O . LYS A 1 106 ? -6.752 4.931 -9.196 1.00 91.38 106 LYS A O 1
ATOM 803 N N . TRP A 1 107 ? -4.594 4.515 -9.683 1.00 90.81 107 TRP A N 1
ATOM 804 C CA . TRP A 1 107 ? -4.839 3.839 -10.960 1.00 90.81 107 TRP A CA 1
ATOM 805 C C . TRP A 1 107 ? -5.816 2.661 -10.815 1.00 90.81 107 TRP A C 1
ATOM 807 O O . TRP A 1 107 ? -6.820 2.592 -11.518 1.00 90.81 107 TRP A O 1
ATOM 817 N N . HIS A 1 108 ? -5.600 1.781 -9.834 1.00 86.75 108 HIS A N 1
ATOM 818 C CA . HIS A 1 108 ? -6.459 0.618 -9.607 1.00 86.75 108 HIS A CA 1
ATOM 819 C C . HIS A 1 108 ? -7.879 1.022 -9.181 1.00 86.75 108 HIS A C 1
ATOM 821 O O . HIS A 1 108 ? -8.853 0.375 -9.564 1.00 86.75 108 HIS A O 1
ATOM 827 N N . LYS A 1 109 ? -8.019 2.096 -8.390 1.00 88.69 109 LYS A N 1
ATOM 828 C CA . LYS A 1 109 ? -9.330 2.661 -8.050 1.00 88.69 109 LYS A CA 1
ATOM 829 C C . LYS A 1 109 ? -10.029 3.193 -9.306 1.00 88.69 109 LYS A C 1
ATOM 831 O O . LYS A 1 109 ? -11.160 2.791 -9.555 1.00 88.69 109 LYS A O 1
ATOM 836 N N . SER A 1 110 ? -9.335 3.984 -10.124 1.00 88.12 110 SER A N 1
ATOM 837 C CA . SER A 1 110 ? -9.878 4.521 -11.376 1.00 88.12 110 SER A CA 1
ATOM 838 C C . SER A 1 110 ? -10.288 3.422 -12.355 1.00 88.12 110 SER A C 1
ATOM 840 O O . SER A 1 110 ? -11.334 3.533 -12.985 1.00 88.12 110 SER A O 1
ATOM 842 N N . ARG A 1 111 ? -9.536 2.317 -12.448 1.00 83.75 111 ARG A N 1
ATOM 843 C CA . ARG A 1 111 ? -9.936 1.166 -13.275 1.00 83.75 111 ARG A CA 1
ATOM 844 C C . ARG A 1 111 ? -11.168 0.445 -12.746 1.00 83.75 111 ARG A C 1
ATOM 846 O O . ARG A 1 111 ? -12.006 0.034 -13.542 1.00 83.75 111 ARG A O 1
ATOM 853 N N . LYS A 1 112 ? -11.307 0.321 -11.424 1.00 80.88 112 LYS A N 1
ATOM 854 C CA . LYS A 1 112 ? -12.518 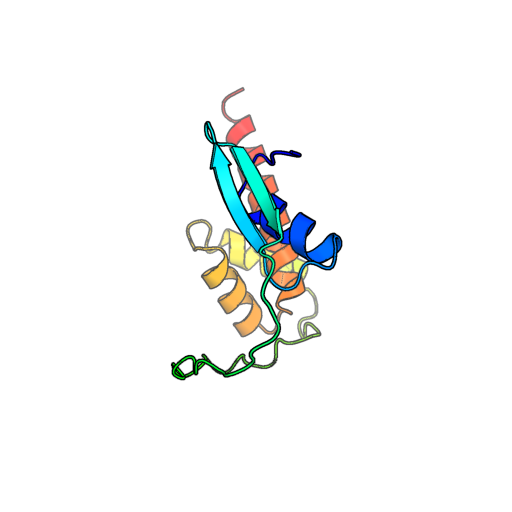-0.239 -10.810 1.00 80.88 112 LYS A CA 1
ATOM 855 C C . LYS A 1 112 ? -13.744 0.634 -11.104 1.00 80.88 112 LYS A C 1
ATOM 857 O O . LYS A 1 112 ? -14.797 0.101 -11.427 1.00 80.88 112 LYS A O 1
ATOM 862 N N . GLU A 1 113 ? -13.594 1.955 -11.024 1.00 76.94 113 GLU A N 1
ATOM 863 C CA . GLU A 1 113 ? -14.655 2.921 -11.345 1.00 76.94 113 GLU A CA 1
ATOM 864 C C . GLU A 1 113 ? -15.011 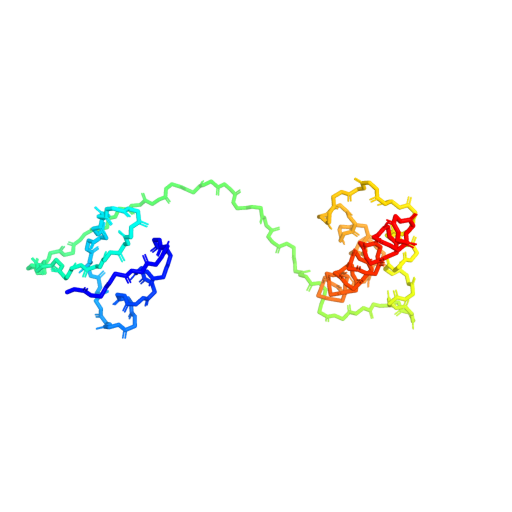2.909 -12.842 1.00 76.94 113 GLU A C 1
ATOM 866 O O . GLU A 1 113 ? -16.187 2.970 -13.182 1.00 76.94 113 GLU A O 1
ATOM 871 N N . LEU A 1 114 ? -14.023 2.770 -13.734 1.00 68.25 114 LEU A N 1
ATOM 872 C CA . LEU A 1 114 ? -14.240 2.651 -15.183 1.00 68.25 114 LEU A CA 1
ATOM 873 C C . LEU A 1 114 ? -14.959 1.353 -15.571 1.00 68.25 114 LEU A C 1
ATOM 875 O O . LEU A 1 114 ? -15.862 1.396 -16.399 1.00 68.25 114 LEU A O 1
ATOM 879 N N . GLY A 1 115 ? -14.594 0.219 -14.964 1.00 59.91 115 GLY A N 1
ATOM 880 C CA . GLY A 1 115 ? -15.269 -1.061 -15.209 1.00 59.91 115 GLY A CA 1
ATOM 881 C C . GLY A 1 115 ? -16.708 -1.078 -14.690 1.00 59.91 115 GLY A C 1
ATOM 882 O O . GLY A 1 115 ? -17.591 -1.614 -15.341 1.00 59.91 115 GLY A O 1
ATOM 883 N N . GLN A 1 116 ? -16.974 -0.415 -13.562 1.00 55.91 116 GLN A N 1
ATOM 884 C CA . GLN A 1 116 ? -18.320 -0.320 -12.987 1.00 55.91 116 GLN A CA 1
ATOM 885 C C . GLN A 1 116 ? -19.256 0.616 -13.777 1.00 55.91 116 GLN A C 1
ATOM 887 O O . GLN A 1 116 ? -20.463 0.591 -13.572 1.00 55.91 116 GLN A O 1
ATOM 892 N N . LYS A 1 117 ? -18.710 1.434 -14.686 1.00 52.06 117 LYS A N 1
ATOM 893 C CA . LYS A 1 117 ? -19.462 2.389 -15.510 1.00 52.06 117 LYS A CA 1
ATOM 894 C C . LYS A 1 117 ? -1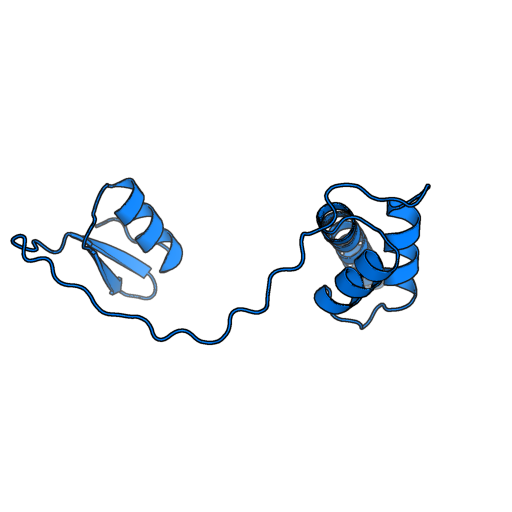9.849 1.845 -16.892 1.00 52.06 117 LYS A C 1
ATOM 896 O O . LYS A 1 117 ? -20.492 2.565 -17.644 1.00 52.06 117 LYS A O 1
ATOM 901 N N . GLN A 1 118 ? -19.441 0.619 -17.236 1.00 48.72 118 GLN A N 1
ATOM 902 C CA . GLN A 1 118 ? -19.869 -0.069 -18.466 1.00 48.72 118 GLN A CA 1
ATOM 903 C C . GLN A 1 118 ? -21.124 -0.939 -18.273 1.00 48.72 118 GLN A C 1
ATOM 905 O O . GLN A 1 118 ? -21.698 -1.377 -19.262 1.00 48.72 118 GLN A O 1
ATOM 910 N N . ASP A 1 119 ? -21.571 -1.127 -17.028 1.00 45.66 119 ASP A N 1
ATOM 911 C CA . ASP A 1 119 ? -22.737 -1.942 -16.646 1.00 45.66 119 ASP A CA 1
ATOM 912 C C . ASP A 1 119 ? -23.909 -1.099 -16.086 1.00 45.66 119 ASP A C 1
ATOM 914 O O . ASP A 1 119 ? -24.790 -1.629 -15.410 1.00 45.66 119 ASP A O 1
ATOM 918 N N . ALA A 1 120 ? -23.915 0.219 -16.326 1.00 42.91 120 ALA A N 1
ATOM 919 C CA . ALA A 1 120 ? -24.945 1.148 -15.843 1.00 42.91 120 ALA A CA 1
ATOM 920 C C . ALA A 1 120 ? -25.660 1.870 -16.988 1.00 42.91 120 ALA A C 1
ATOM 922 O O . ALA A 1 120 ? -24.954 2.353 -17.903 1.00 42.91 120 ALA A O 1
#

Secondary structure (DSSP, 8-state):
---BSSHHHHHHHHHHTT-SSEEEEEETTEEEEEE------------------------SS--SS-HHHHHHHHHHH-TTS-HHHHHHHHHHTT--HHHHHHHHHHHHHHHHHHHHTS--

Radius of gyration: 22.38 Å; chains: 1; bounding box: 43×33×59 Å

Foldseek 3Di:
DDWAQDPVVQVVVCVVVVQPAWDWDDDPNTTHIDRDPDPDDDDDDDDDDDPDPPPPPFQPAAPDPCLLVVLLVLCVVCVPDDLVVSLVVSVVNRRGSVSSNVSVVVNVVVVVVVVVVVVD

Sequence (120 aa):
MKLYATKANANRAAKQAGLEQYEVIEQDGQYGFAPVAVEATGAGAAAEEAPAPVAKPRNASSTVESPVKRVWGIADSMPEARRKDVIAECERQGIAFYTARTQYQKWHKSRKELGQKQDA